Protein AF-A0A7X2S3W1-F1 (afdb_monomer)

Foldseek 3Di:
DPVLLVQLVVLQVQLVVLVVVCVVVVDDDPVSVVSNVSSVVSNVSSCVSVVVVV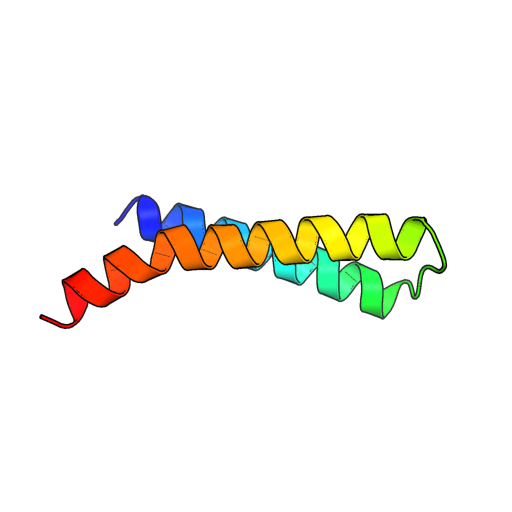VVVVD

Structure (mmCIF, N/CA/C/O backbone):
data_AF-A0A7X2S3W1-F1
#
_entry.id   AF-A0A7X2S3W1-F1
#
loop_
_atom_site.group_PDB
_atom_site.id
_atom_site.type_symbol
_atom_site.label_atom_id
_atom_site.label_alt_id
_atom_site.label_comp_id
_atom_site.label_asym_id
_atom_site.label_entity_id
_atom_site.label_seq_id
_atom_site.pdbx_PDB_ins_code
_atom_site.Cartn_x
_atom_site.Cartn_y
_atom_site.Cartn_z
_atom_site.occupancy
_atom_site.B_iso_or_equiv
_atom_site.auth_seq_id
_atom_site.auth_comp_id
_atom_site.auth_asym_id
_atom_site.auth_atom_id
_atom_site.pdbx_PDB_model_num
ATOM 1 N N . MET A 1 1 ? -21.813 -2.816 10.694 1.00 59.47 1 MET A N 1
ATOM 2 C CA . MET A 1 1 ? -20.528 -3.170 10.043 1.00 59.47 1 MET A CA 1
ATOM 3 C C . MET A 1 1 ? -19.504 -2.099 10.418 1.00 59.47 1 MET A C 1
ATOM 5 O O . MET A 1 1 ? -19.824 -0.922 10.288 1.00 59.47 1 MET A O 1
ATOM 9 N N . ASN A 1 2 ? -18.355 -2.461 11.003 1.00 81.25 2 ASN A N 1
ATOM 10 C CA . ASN A 1 2 ? -17.426 -1.469 11.562 1.00 81.25 2 ASN A CA 1
ATOM 11 C C . ASN A 1 2 ? -16.736 -0.710 10.415 1.00 81.25 2 ASN A C 1
ATOM 13 O O . ASN A 1 2 ? -15.954 -1.301 9.674 1.00 81.25 2 ASN A O 1
ATOM 17 N N . LYS A 1 3 ? -17.069 0.575 10.227 1.00 84.75 3 LYS A N 1
ATOM 18 C CA . LYS A 1 3 ? -16.661 1.359 9.043 1.00 84.75 3 LYS A CA 1
ATOM 19 C C . LYS A 1 3 ? -15.142 1.345 8.830 1.00 84.75 3 LYS A C 1
ATOM 21 O O . LYS A 1 3 ? -14.695 1.227 7.698 1.00 84.75 3 LYS A O 1
ATOM 26 N N . ARG A 1 4 ? -14.363 1.350 9.920 1.00 85.44 4 ARG A N 1
ATOM 27 C CA . ARG A 1 4 ? -12.892 1.269 9.896 1.00 85.44 4 ARG A CA 1
ATOM 28 C C . ARG A 1 4 ? -12.378 -0.039 9.289 1.00 85.44 4 ARG A C 1
ATOM 30 O O . ARG A 1 4 ? -11.483 -0.009 8.454 1.00 85.44 4 ARG A O 1
ATOM 37 N N . LEU A 1 5 ? -12.985 -1.169 9.660 1.00 89.88 5 LEU A N 1
ATOM 38 C CA . LEU A 1 5 ? -12.643 -2.484 9.114 1.00 89.88 5 LEU A CA 1
ATOM 39 C C . LEU A 1 5 ? -12.898 -2.533 7.604 1.00 89.88 5 LEU A C 1
ATOM 41 O O . LEU A 1 5 ? -12.045 -3.000 6.859 1.00 89.88 5 LEU A O 1
ATOM 45 N N . ILE A 1 6 ? -14.047 -2.020 7.153 1.00 94.19 6 ILE A N 1
ATOM 46 C CA . ILE A 1 6 ? -14.411 -2.007 5.728 1.00 94.19 6 ILE A CA 1
ATOM 47 C C . ILE A 1 6 ? -13.408 -1.169 4.936 1.00 94.19 6 ILE A C 1
ATOM 49 O O . ILE A 1 6 ? -12.852 -1.649 3.952 1.00 94.19 6 ILE A O 1
ATOM 53 N N . THR A 1 7 ? -13.147 0.065 5.379 1.00 94.00 7 THR A N 1
ATOM 54 C CA . THR A 1 7 ? -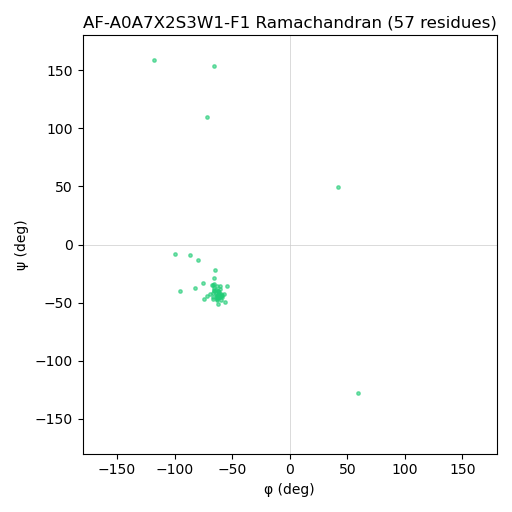12.191 0.961 4.717 1.00 94.00 7 THR A CA 1
ATOM 55 C C . THR A 1 7 ? -10.801 0.337 4.658 1.00 94.00 7 THR A C 1
ATOM 57 O O . THR A 1 7 ? -10.168 0.358 3.605 1.00 94.00 7 THR A O 1
ATOM 60 N N . GLY A 1 8 ? -10.342 -0.272 5.752 1.00 95.06 8 GLY A N 1
ATOM 61 C CA . GLY A 1 8 ? -9.037 -0.918 5.769 1.00 95.06 8 GLY A CA 1
ATOM 62 C C . GLY A 1 8 ? -8.948 -2.134 4.844 1.00 95.06 8 GLY A C 1
ATOM 63 O O . GLY A 1 8 ? -7.955 -2.284 4.138 1.00 95.06 8 GLY A O 1
ATOM 64 N N . MET A 1 9 ? -10.003 -2.951 4.769 1.00 95.38 9 MET A N 1
ATOM 65 C CA . MET A 1 9 ? -10.080 -4.087 3.841 1.00 95.38 9 MET A CA 1
ATOM 66 C C . MET A 1 9 ? -10.035 -3.630 2.378 1.00 95.38 9 MET A C 1
ATOM 68 O O . MET A 1 9 ? -9.285 -4.196 1.588 1.00 95.38 9 MET A O 1
ATOM 72 N N . ILE A 1 10 ? -10.777 -2.573 2.024 1.00 96.62 10 ILE A N 1
ATOM 73 C CA . ILE A 1 10 ? -10.765 -1.999 0.668 1.00 96.62 10 ILE A CA 1
ATOM 74 C C . ILE A 1 10 ? -9.356 -1.517 0.295 1.00 96.62 10 ILE A C 1
ATOM 76 O O . ILE A 1 10 ? -8.883 -1.798 -0.806 1.00 96.62 10 ILE A O 1
ATOM 80 N N . LEU A 1 11 ? -8.669 -0.834 1.215 1.00 96.81 11 LEU A N 1
ATOM 81 C CA . LEU A 1 11 ? -7.309 -0.340 0.995 1.00 96.81 11 LEU A CA 1
ATOM 82 C C . LEU A 1 11 ? -6.301 -1.478 0.785 1.00 96.81 11 LEU A C 1
ATOM 84 O O . LEU A 1 11 ? -5.494 -1.400 -0.140 1.00 96.81 11 LEU A O 1
ATOM 88 N N . ILE A 1 12 ? -6.375 -2.555 1.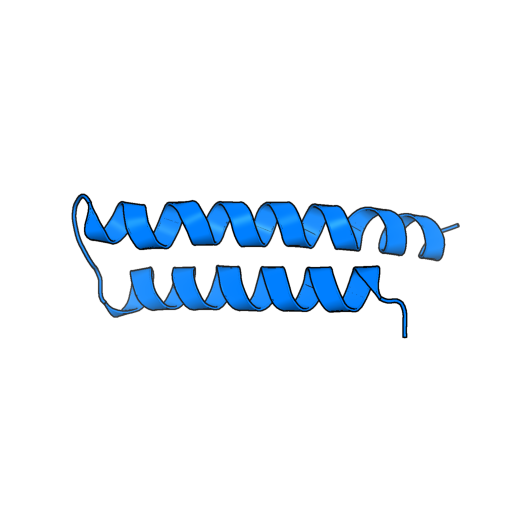574 1.00 97.00 12 ILE A N 1
ATOM 89 C CA . ILE A 1 12 ? -5.521 -3.736 1.369 1.00 97.00 12 ILE A CA 1
ATOM 90 C C . ILE A 1 12 ? -5.812 -4.384 0.011 1.00 97.00 12 ILE A C 1
ATOM 92 O O . ILE A 1 12 ? -4.888 -4.684 -0.742 1.00 97.00 12 ILE A O 1
ATOM 96 N N . CYS A 1 13 ? -7.084 -4.559 -0.353 1.00 97.31 13 CYS A N 1
ATOM 97 C CA . CYS A 1 13 ? -7.450 -5.133 -1.650 1.00 97.31 13 CYS A CA 1
ATOM 98 C C . CYS A 1 13 ? -6.921 -4.297 -2.826 1.00 97.31 13 CYS A C 1
ATOM 100 O O . CYS A 1 13 ? -6.383 -4.857 -3.786 1.00 97.31 13 CYS A O 1
ATOM 102 N N . ALA A 1 14 ? -7.017 -2.969 -2.745 1.00 96.56 14 ALA A N 1
ATOM 103 C CA . ALA A 1 14 ? -6.451 -2.071 -3.748 1.00 96.56 14 ALA A CA 1
ATOM 104 C C . ALA A 1 14 ? -4.918 -2.193 -3.819 1.00 96.56 14 ALA A C 1
ATOM 106 O O . ALA A 1 14 ? -4.359 -2.350 -4.907 1.00 96.56 14 ALA A O 1
ATOM 107 N N . GLY A 1 15 ? -4.241 -2.208 -2.665 1.00 96.81 15 GLY A N 1
ATOM 108 C CA . GLY A 1 15 ? -2.789 -2.367 -2.583 1.00 96.81 15 GLY A CA 1
ATOM 109 C C . GLY A 1 15 ? -2.304 -3.685 -3.192 1.00 96.81 15 GLY A C 1
ATOM 110 O O . GLY A 1 15 ? -1.358 -3.697 -3.983 1.00 96.81 15 GLY A O 1
ATOM 111 N N . MET A 1 16 ? -2.989 -4.789 -2.895 1.00 96.12 16 MET A N 1
ATOM 112 C CA . MET A 1 16 ? -2.677 -6.110 -3.451 1.00 96.12 16 MET A CA 1
ATOM 113 C C . MET A 1 16 ? -2.948 -6.205 -4.955 1.00 96.12 16 MET A C 1
ATOM 115 O O . MET A 1 16 ? -2.188 -6.855 -5.669 1.00 96.12 16 MET A O 1
ATOM 119 N N . SER A 1 17 ? -3.977 -5.524 -5.463 1.00 96.12 17 SER A N 1
ATOM 120 C CA . SER A 1 17 ? -4.277 -5.498 -6.903 1.00 96.12 17 SER A CA 1
ATOM 121 C C . SER A 1 17 ? -3.178 -4.788 -7.702 1.00 96.12 17 SER A C 1
ATOM 123 O O . SER A 1 17 ? -2.770 -5.257 -8.768 1.00 96.12 17 SER A O 1
ATOM 125 N N . LEU A 1 18 ? -2.637 -3.692 -7.160 1.00 94.19 18 LEU A N 1
ATOM 126 C CA . LEU A 1 18 ? -1.493 -2.984 -7.745 1.00 94.19 18 LEU A CA 1
ATOM 127 C C . LEU A 1 18 ? -0.213 -3.825 -7.698 1.00 94.19 18 LEU A C 1
ATOM 129 O O . LEU A 1 18 ? 0.515 -3.883 -8.689 1.00 94.19 18 LEU A O 1
ATOM 133 N N . LEU A 1 19 ? 0.028 -4.525 -6.584 1.00 93.94 19 LEU A N 1
ATOM 134 C CA . LEU A 1 19 ? 1.152 -5.456 -6.453 1.00 93.94 19 LEU A CA 1
ATOM 135 C C . LEU A 1 19 ? 1.071 -6.567 -7.511 1.00 93.94 19 LEU A C 1
ATOM 137 O O . LEU A 1 19 ? 2.046 -6.828 -8.211 1.00 93.94 19 LEU A O 1
ATOM 141 N N . MET A 1 20 ? -0.101 -7.189 -7.668 1.00 94.62 20 MET A N 1
ATOM 142 C CA . MET A 1 20 ? -0.319 -8.232 -8.674 1.00 94.62 20 MET A CA 1
ATOM 143 C C . MET A 1 20 ? -0.137 -7.701 -10.093 1.00 94.62 20 MET A C 1
ATOM 145 O O . MET A 1 20 ? 0.491 -8.362 -10.916 1.00 94.62 20 MET A O 1
ATOM 149 N N . SER A 1 21 ? -0.603 -6.484 -10.369 1.00 89.94 21 SER A N 1
ATOM 150 C CA . SER A 1 21 ? -0.381 -5.833 -11.664 1.00 89.94 21 SER A CA 1
ATOM 151 C C . SER A 1 21 ? 1.112 -5.618 -11.939 1.00 89.94 21 SER A C 1
ATOM 153 O O . SER A 1 21 ? 1.569 -5.887 -13.049 1.00 89.94 21 SER A O 1
ATOM 155 N N . ALA A 1 22 ? 1.895 -5.217 -10.931 1.00 92.06 22 ALA A N 1
ATOM 156 C CA . ALA A 1 22 ? 3.349 -5.087 -11.052 1.00 92.06 22 ALA A CA 1
ATOM 157 C C . ALA A 1 22 ? 4.039 -6.437 -11.320 1.00 92.06 22 ALA A C 1
ATOM 159 O O . ALA A 1 22 ? 4.958 -6.508 -12.133 1.00 92.06 22 ALA A O 1
ATOM 160 N N . LEU A 1 23 ? 3.579 -7.517 -10.683 1.00 88.88 23 LEU A N 1
ATOM 161 C CA . LEU A 1 23 ? 4.128 -8.861 -10.892 1.00 88.88 23 LEU A CA 1
ATOM 162 C C . LEU A 1 23 ? 3.803 -9.416 -12.287 1.00 88.88 23 LEU A C 1
ATOM 164 O O . LEU A 1 23 ? 4.673 -10.007 -12.929 1.00 88.88 23 LEU A O 1
ATOM 168 N N . VAL A 1 24 ? 2.570 -9.222 -12.762 1.00 90.69 24 VAL A N 1
ATOM 169 C CA . VAL A 1 24 ? 2.098 -9.760 -14.048 1.00 90.69 24 VAL A CA 1
ATOM 170 C C . VAL A 1 24 ? 2.685 -8.987 -15.227 1.00 90.69 24 VAL A C 1
ATOM 172 O O . VAL A 1 24 ? 3.185 -9.598 -16.169 1.00 90.69 24 VAL A O 1
ATOM 175 N N . LEU A 1 25 ? 2.656 -7.653 -15.178 1.00 89.75 25 LEU A N 1
ATOM 176 C CA . LEU A 1 25 ? 3.097 -6.810 -16.294 1.00 89.75 25 LEU A CA 1
ATOM 177 C C . LEU A 1 25 ? 4.621 -6.670 -16.376 1.00 89.75 25 LEU A C 1
ATOM 179 O O . LEU A 1 25 ? 5.125 -6.191 -17.388 1.00 89.75 25 LEU A O 1
ATOM 183 N N . LYS A 1 26 ? 5.347 -7.061 -15.318 1.00 87.25 26 LYS A N 1
ATOM 184 C CA . LYS A 1 26 ? 6.804 -6.900 -15.177 1.00 87.25 26 LYS A CA 1
ATOM 185 C C . LYS A 1 26 ? 7.309 -5.528 -15.668 1.00 87.25 26 LYS A C 1
ATOM 187 O O . LYS A 1 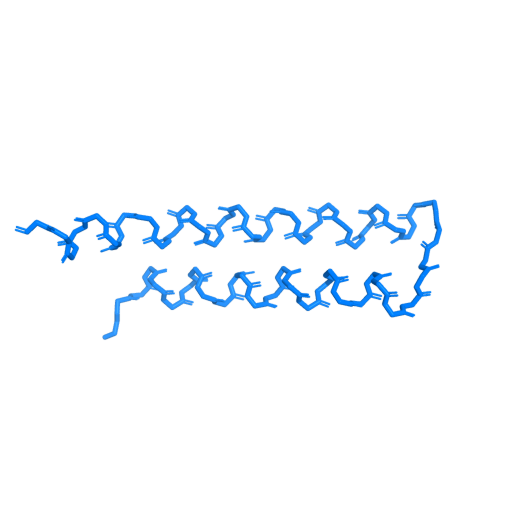26 ? 8.255 -5.476 -16.459 1.00 87.25 26 LYS A O 1
ATOM 192 N N . PRO A 1 27 ? 6.691 -4.407 -15.246 1.00 85.88 27 PRO A N 1
ATOM 193 C CA . PRO A 1 27 ? 7.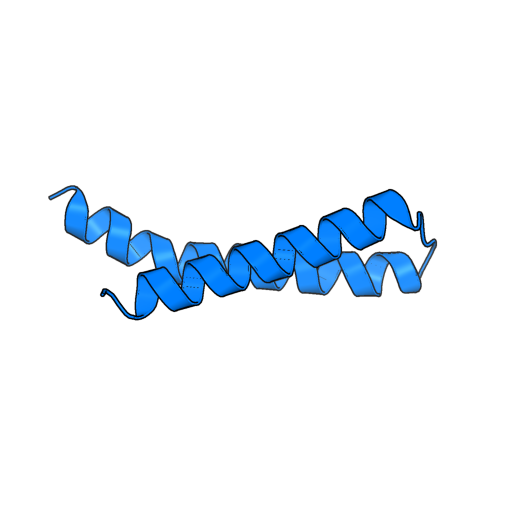161 -3.096 -15.655 1.00 85.88 27 PRO A CA 1
ATOM 194 C C . PRO A 1 27 ? 8.550 -2.836 -15.064 1.00 85.88 27 PRO A C 1
ATOM 196 O O . PRO A 1 27 ? 8.906 -3.379 -14.019 1.00 85.88 27 PRO A O 1
ATOM 199 N N . ALA A 1 28 ? 9.338 -1.990 -15.725 1.00 88.19 28 ALA A N 1
ATOM 200 C CA . ALA A 1 28 ? 10.687 -1.634 -15.295 1.00 88.19 28 ALA A CA 1
ATOM 201 C C . ALA A 1 28 ? 10.805 -0.135 -14.990 1.00 88.19 28 ALA A C 1
ATOM 203 O O . ALA A 1 28 ? 10.008 0.686 -15.453 1.00 88.19 28 ALA A O 1
ATOM 204 N N . GLY A 1 29 ? 11.818 0.222 -14.197 1.00 88.50 29 GLY A N 1
ATOM 205 C CA . GLY A 1 29 ? 12.145 1.610 -13.874 1.00 88.50 29 GLY A CA 1
ATOM 206 C C . GLY A 1 29 ? 10.997 2.353 -13.184 1.00 88.50 29 GLY A C 1
ATOM 207 O O . GLY A 1 29 ? 10.437 1.886 -12.193 1.00 88.50 29 GLY A O 1
ATOM 208 N N . ILE A 1 30 ? 10.641 3.522 -13.719 1.00 87.88 30 ILE A N 1
ATOM 209 C CA . ILE A 1 30 ? 9.644 4.429 -13.127 1.00 87.88 30 ILE A CA 1
ATOM 210 C C . ILE A 1 30 ? 8.252 3.783 -13.076 1.00 87.88 30 ILE A C 1
ATOM 212 O O . ILE A 1 30 ? 7.530 3.964 -12.099 1.00 87.88 30 ILE A O 1
ATOM 216 N N . ALA A 1 31 ? 7.889 2.979 -14.079 1.00 87.31 31 ALA A N 1
ATOM 217 C CA . ALA A 1 31 ? 6.590 2.309 -14.121 1.00 87.31 31 ALA A CA 1
ATOM 218 C C . ALA A 1 31 ? 6.435 1.265 -13.001 1.00 87.31 31 ALA A C 1
ATOM 220 O O . ALA A 1 31 ? 5.352 1.112 -12.441 1.00 87.31 31 ALA A O 1
ATOM 221 N N . LEU A 1 32 ? 7.527 0.590 -12.622 1.00 90.19 32 LEU A N 1
ATOM 222 C CA . LEU A 1 32 ? 7.533 -0.315 -11.474 1.00 90.19 32 LEU A CA 1
ATOM 223 C C . LEU A 1 32 ? 7.331 0.452 -10.165 1.00 90.19 32 LEU A C 1
ATOM 225 O O . LEU A 1 32 ? 6.489 0.081 -9.348 1.00 90.19 32 LEU A O 1
ATOM 229 N N . ALA A 1 33 ? 8.066 1.553 -9.989 1.00 89.69 33 ALA A N 1
ATOM 230 C CA . ALA A 1 33 ? 7.939 2.406 -8.810 1.00 89.69 33 ALA A CA 1
ATOM 231 C C . ALA A 1 33 ? 6.523 2.996 -8.676 1.00 89.69 33 ALA A C 1
ATOM 233 O O . ALA A 1 33 ? 5.977 3.033 -7.572 1.00 89.69 33 ALA A O 1
ATOM 234 N N . ALA A 1 34 ? 5.901 3.376 -9.797 1.00 91.06 34 ALA A N 1
ATOM 235 C CA . ALA A 1 34 ? 4.540 3.905 -9.849 1.00 91.06 34 ALA A CA 1
ATOM 236 C C . ALA A 1 34 ? 3.464 2.891 -9.424 1.00 91.06 34 ALA A C 1
ATOM 238 O O . ALA A 1 34 ? 2.385 3.304 -9.013 1.00 91.06 34 ALA A O 1
ATOM 239 N N . LEU A 1 35 ? 3.738 1.583 -9.480 1.00 91.00 35 LEU A N 1
ATOM 240 C CA . LEU A 1 35 ? 2.824 0.548 -8.980 1.00 91.00 35 LEU A CA 1
ATOM 241 C C . LEU A 1 35 ? 3.158 0.121 -7.546 1.00 91.00 35 LEU A C 1
ATOM 243 O O . LEU A 1 35 ? 2.254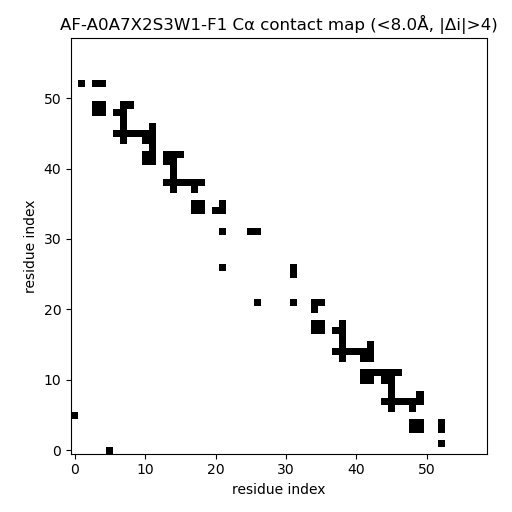 -0.066 -6.728 1.00 91.00 35 LEU A O 1
ATOM 247 N N . LEU A 1 36 ? 4.448 -0.007 -7.220 1.00 93.25 36 LEU A N 1
ATOM 248 C CA . LEU A 1 36 ? 4.893 -0.470 -5.905 1.00 93.25 36 LEU A CA 1
ATOM 249 C C . LEU A 1 36 ? 4.664 0.569 -4.804 1.00 93.25 36 LEU A C 1
ATOM 251 O O . LEU A 1 36 ? 4.177 0.210 -3.732 1.00 93.25 36 LEU A O 1
ATOM 255 N N . ALA A 1 37 ? 4.975 1.846 -5.044 1.00 94.50 37 ALA A N 1
ATOM 256 C CA . ALA A 1 37 ? 4.837 2.868 -4.007 1.00 94.50 37 ALA A CA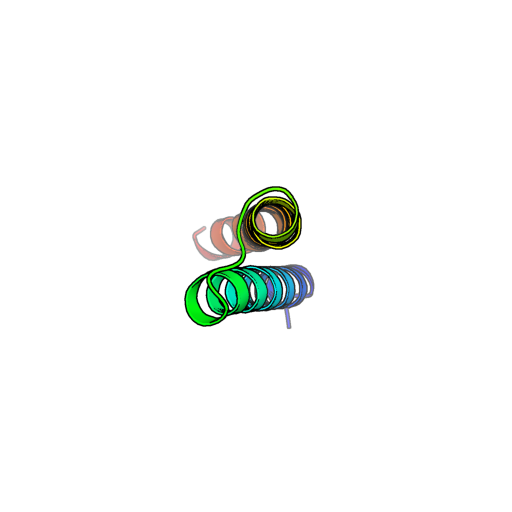 1
ATOM 257 C C . ALA A 1 37 ? 3.373 3.044 -3.550 1.00 94.50 37 ALA A C 1
ATOM 259 O O . ALA A 1 37 ? 3.124 2.968 -2.343 1.00 94.50 37 ALA A O 1
ATOM 260 N N . PRO A 1 38 ? 2.376 3.169 -4.451 1.00 94.75 38 PRO A N 1
ATOM 261 C CA . PRO A 1 38 ? 0.979 3.227 -4.030 1.00 94.75 38 PRO A CA 1
ATOM 262 C C . PRO A 1 38 ? 0.492 1.909 -3.416 1.00 94.75 38 PRO A C 1
ATOM 264 O O . PRO A 1 38 ? -0.268 1.946 -2.453 1.00 94.75 38 PRO A O 1
ATOM 267 N N . SER A 1 39 ? 0.965 0.751 -3.900 1.00 95.94 39 SER A N 1
ATOM 268 C CA . SER A 1 39 ? 0.643 -0.553 -3.298 1.00 95.94 39 SER A CA 1
ATOM 269 C C . SER A 1 39 ? 1.027 -0.607 -1.815 1.00 95.94 39 SER A C 1
ATOM 271 O O . SER A 1 39 ? 0.203 -0.956 -0.963 1.00 95.94 39 SER A O 1
ATOM 273 N N . ILE A 1 40 ? 2.258 -0.199 -1.494 1.00 96.12 40 ILE A N 1
ATOM 274 C CA . ILE A 1 40 ? 2.773 -0.170 -0.121 1.00 96.12 40 ILE A CA 1
ATOM 275 C C . ILE A 1 40 ? 1.960 0.808 0.736 1.00 96.12 40 ILE A C 1
ATOM 277 O O . ILE A 1 40 ? 1.518 0.442 1.827 1.00 96.12 40 ILE A O 1
ATOM 281 N N . LEU A 1 41 ? 1.707 2.021 0.237 1.00 97.19 41 LEU A N 1
ATOM 282 C CA . LEU A 1 41 ? 0.934 3.036 0.961 1.00 97.19 41 LEU A CA 1
ATOM 283 C C . LEU A 1 41 ? -0.497 2.575 1.258 1.00 97.19 41 LEU A C 1
ATOM 285 O O . LEU A 1 41 ? -0.971 2.748 2.383 1.00 97.19 41 LEU A O 1
ATOM 289 N N . CYS A 1 42 ? -1.171 1.954 0.288 1.00 96.94 42 CYS A N 1
ATOM 290 C CA . CYS A 1 42 ? -2.510 1.399 0.469 1.00 96.94 42 CYS A CA 1
ATOM 291 C C . CYS A 1 42 ? -2.520 0.289 1.527 1.00 96.94 42 CYS A C 1
ATOM 293 O O . CYS A 1 42 ? -3.369 0.306 2.418 1.00 96.94 42 CYS A O 1
ATOM 295 N N . ASN A 1 43 ? -1.551 -0.627 1.492 1.00 96.81 43 ASN A N 1
ATOM 296 C CA . ASN A 1 43 ? -1.465 -1.724 2.457 1.00 96.81 43 ASN A CA 1
ATOM 297 C C . ASN A 1 43 ? -1.164 -1.233 3.885 1.00 96.81 43 ASN A C 1
ATOM 299 O O . ASN A 1 43 ? -1.847 -1.640 4.826 1.00 96.81 43 ASN A O 1
ATOM 303 N N . ILE A 1 44 ? -0.208 -0.312 4.058 1.00 96.75 44 ILE A N 1
ATOM 304 C CA . ILE A 1 44 ? 0.107 0.291 5.368 1.00 96.75 44 ILE A CA 1
ATOM 305 C C . ILE A 1 44 ? -1.108 1.047 5.914 1.00 96.75 44 ILE A C 1
ATOM 307 O O . ILE A 1 44 ? -1.479 0.889 7.083 1.00 96.75 44 ILE A O 1
ATOM 311 N N . SER A 1 45 ? -1.759 1.842 5.063 1.00 95.12 45 SER A N 1
ATOM 312 C CA . SER A 1 45 ? -2.966 2.580 5.440 1.00 95.12 45 SER A CA 1
ATOM 313 C C . SER A 1 45 ? -4.078 1.615 5.852 1.00 95.12 45 SER A C 1
ATOM 315 O O . SER A 1 45 ? -4.682 1.780 6.910 1.00 95.12 45 SER A O 1
ATOM 317 N N . GLY A 1 46 ? -4.298 0.550 5.078 1.00 96.00 46 GLY A N 1
ATOM 318 C CA . GLY A 1 46 ? -5.295 -0.472 5.376 1.00 96.00 46 GLY A CA 1
ATOM 319 C C . GLY A 1 46 ? -5.078 -1.157 6.726 1.00 96.00 46 GLY A C 1
ATOM 320 O O . GLY A 1 46 ? -6.010 -1.247 7.529 1.00 96.00 46 GLY A O 1
ATOM 321 N N . ILE A 1 47 ? -3.837 -1.543 7.033 1.00 95.62 47 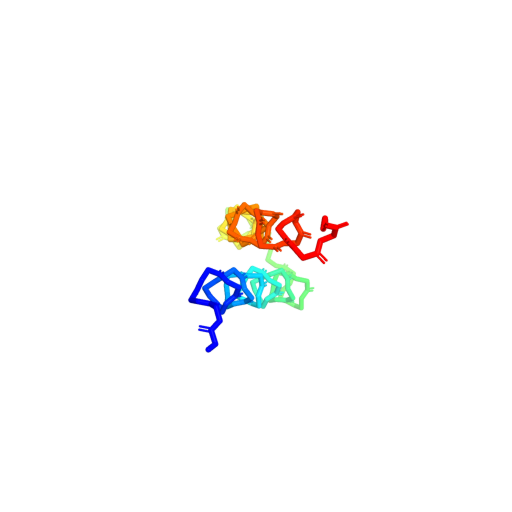ILE A N 1
ATOM 322 C CA . ILE A 1 47 ? -3.464 -2.102 8.342 1.00 95.62 47 ILE A CA 1
ATOM 323 C C . ILE A 1 47 ? -3.720 -1.087 9.462 1.00 95.62 47 ILE A C 1
ATOM 325 O O . ILE A 1 47 ? -4.270 -1.453 10.499 1.00 95.62 47 ILE A O 1
ATOM 329 N N . THR A 1 48 ? -3.386 0.187 9.250 1.00 95.19 48 THR A N 1
ATOM 330 C CA . THR A 1 48 ? -3.604 1.258 10.238 1.00 95.19 48 THR A CA 1
ATOM 331 C C . THR A 1 48 ? -5.087 1.422 10.589 1.00 95.19 48 THR A C 1
ATOM 333 O O . THR A 1 48 ? -5.424 1.648 11.751 1.00 95.19 48 THR A O 1
ATOM 336 N N . PHE A 1 49 ? -5.990 1.238 9.622 1.00 93.38 49 PHE A N 1
ATOM 337 C CA . PHE A 1 49 ? -7.438 1.254 9.863 1.00 93.38 49 PHE A CA 1
ATOM 338 C C . PHE A 1 49 ? -7.964 -0.025 10.541 1.00 93.38 49 PHE A C 1
ATOM 340 O O . PHE A 1 49 ? -8.908 0.049 11.333 1.00 93.38 49 PHE A O 1
ATOM 347 N N . ILE A 1 50 ? -7.366 -1.189 10.265 1.00 94.25 50 ILE A N 1
ATOM 348 C CA . ILE A 1 50 ? -7.798 -2.489 10.812 1.00 94.25 50 ILE A CA 1
ATOM 349 C C . ILE A 1 50 ? -7.255 -2.733 12.227 1.00 94.25 50 ILE A C 1
ATOM 351 O O . ILE A 1 50 ? -7.962 -3.287 13.071 1.00 94.25 50 ILE A O 1
ATOM 355 N N . ALA A 1 51 ? -6.021 -2.323 12.520 1.00 92.12 51 ALA A N 1
ATOM 356 C CA . ALA A 1 51 ? -5.340 -2.651 13.772 1.00 92.12 51 ALA A CA 1
ATOM 357 C C . ALA A 1 51 ? -6.098 -2.200 15.042 1.00 92.12 51 ALA A C 1
ATOM 359 O O . ALA A 1 51 ? -6.196 -3.004 15.972 1.00 92.12 51 ALA A O 1
ATOM 360 N N . PRO A 1 52 ? -6.692 -0.989 15.114 1.00 89.31 52 PRO A N 1
ATOM 361 C CA . PRO A 1 52 ? -7.504 -0.584 16.261 1.00 89.31 52 PRO A CA 1
ATOM 362 C C . PRO A 1 52 ? -8.744 -1.463 16.446 1.00 89.31 52 PRO A C 1
ATOM 364 O O . PRO A 1 52 ? -9.060 -1.835 17.570 1.00 89.31 52 PRO A O 1
ATOM 367 N N . TYR A 1 53 ? -9.407 -1.848 15.349 1.00 88.81 53 TYR A N 1
ATOM 368 C CA . TYR A 1 53 ? -10.571 -2.735 15.398 1.00 88.81 53 TYR A CA 1
ATOM 369 C C . TYR A 1 53 ? -10.210 -4.120 15.949 1.00 88.81 53 TYR A C 1
ATOM 371 O O . TYR A 1 53 ? -10.931 -4.668 16.781 1.00 88.81 53 TYR A O 1
ATOM 379 N N . LEU A 1 54 ? -9.078 -4.683 15.515 1.00 88.06 54 LEU A N 1
ATOM 380 C CA . LEU A 1 54 ? -8.606 -5.973 16.022 1.00 88.06 54 LEU A CA 1
ATOM 381 C C . LEU A 1 54 ? -8.223 -5.903 17.504 1.00 88.06 54 LEU A C 1
ATOM 383 O O . LEU A 1 54 ? -8.495 -6.851 18.236 1.00 88.06 54 LEU A O 1
ATOM 387 N N . LYS A 1 55 ? -7.625 -4.792 17.958 1.00 89.50 55 LYS A N 1
ATOM 388 C CA . LYS A 1 55 ? -7.328 -4.572 19.383 1.00 89.50 55 LYS A CA 1
ATOM 389 C C . LYS A 1 55 ? -8.604 -4.518 20.224 1.00 89.50 55 LYS A C 1
ATOM 391 O O . LYS A 1 55 ? -8.663 -5.164 21.261 1.00 89.50 55 LYS A O 1
ATOM 396 N N . GLU A 1 56 ? -9.624 -3.809 19.749 1.00 87.31 56 GLU A N 1
ATOM 397 C CA . GLU A 1 56 ? -10.918 -3.652 20.427 1.00 87.31 56 GLU A CA 1
ATOM 398 C C . GLU A 1 56 ? -11.701 -4.974 20.527 1.00 87.31 56 GLU A C 1
ATOM 400 O O . GLU A 1 56 ? -12.458 -5.175 21.466 1.00 87.31 56 GLU A O 1
ATOM 405 N N . LYS A 1 57 ? -11.498 -5.904 19.583 1.00 78.56 57 LYS A N 1
ATOM 406 C CA . LYS A 1 57 ? -12.127 -7.237 19.583 1.00 78.56 57 LYS A CA 1
ATOM 407 C C . LYS A 1 57 ? -11.381 -8.308 20.385 1.00 78.56 57 LYS A C 1
ATOM 409 O O . LYS A 1 57 ? -11.907 -9.410 20.517 1.00 78.56 57 LYS A O 1
ATOM 414 N N . ARG A 1 58 ? -10.161 -8.028 20.851 1.00 75.94 58 ARG A N 1
ATOM 415 C CA . ARG A 1 58 ? -9.312 -8.984 21.584 1.00 75.94 58 ARG A CA 1
ATOM 416 C C . ARG A 1 58 ? -9.358 -8.792 23.107 1.00 75.94 58 ARG A C 1
ATOM 418 O O . ARG A 1 58 ? -8.777 -9.612 23.811 1.00 75.94 58 ARG A O 1
ATOM 425 N N . SER A 1 59 ? -9.991 -7.718 23.579 1.00 52.62 59 SER A N 1
ATOM 426 C CA . SER A 1 59 ? -10.230 -7.411 24.995 1.00 52.62 59 SER A CA 1
ATOM 427 C C . SER A 1 59 ? -11.667 -7.722 25.389 1.00 52.62 59 SER A C 1
ATOM 429 O O . SER A 1 59 ? -11.878 -7.828 26.614 1.00 52.62 59 SER A O 1
#

Radius of gyration: 13.75 Å; Cα contacts (8 Å, |Δi|>4): 55; chains: 1; bounding box: 33×14×41 Å

Sequence (59 aa):
MNKRLITGMILICAGMSLLMSALVLKPAGIALAALLAPSILCNISGITFIAPYLKEKRS

pLDDT: mean 90.64, std 8.02, range [52.62, 97.31]

Secondary structure (DSSP, 8-state):
--HHHHHHHHHHHHHHHHHHHHHHH---THHHHHHHHHHHHHHHHHHHHHHHHHHHT--

Or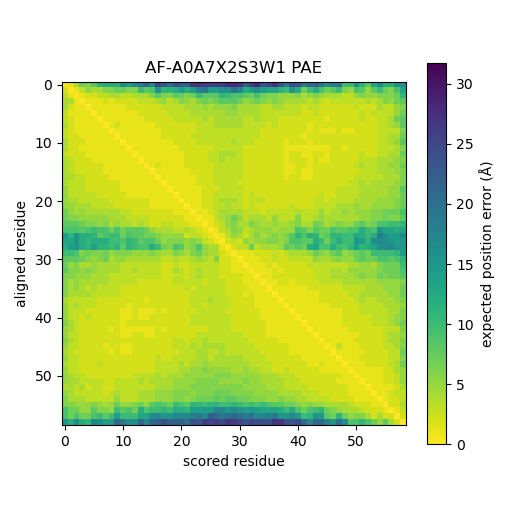ganism: NCBI:txid1491830

Mean predicted aligned error: 4.17 Å

Solvent-accessible surface area (backbone atoms only — not comparable to full-atom values): 3061 Å² total; per-residue (Å²): 130,63,64,47,47,54,55,11,50,52,28,33,53,53,11,50,52,32,44,50,48,41,66,73,67,60,53,63,71,70,60,32,50,67,27,47,54,57,15,51,53,27,34,55,52,10,48,64,38,30,51,60,56,55,55,67,72,73,110